Protein AF-A0A4W3GZA1-F1 (afdb_monomer_lite)

Organism: Callorhinchus milii (NCBI:txid7868)

InterPro domains:
  IPR027417 P-loop containing nucleoside triphosphate hydrolase [G3DSA:3.40.50.300] (32-96)

Radius of gyration: 28.43 Å; chains: 1; bounding box: 63×30×89 Å

Foldseek 3Di:
DDPPPPPPVVVVVVCCVVVVDDDDDDDDPADPFQDWDWDQDDDDPVRRPPIFTQAGSVRDGDVVSVVVSVVVNVVVVVVVVVVPDDDDPPPPDDDD

pLDDT: mean 75.7, std 13.63, range [40.47, 90.75]

Structure (mmCIF, N/CA/C/O backbone):
data_AF-A0A4W3GZA1-F1
#
_entry.id   AF-A0A4W3GZA1-F1
#
loop_
_atom_site.group_PDB
_atom_site.id
_atom_site.type_symbol
_atom_site.label_atom_id
_atom_site.label_alt_id
_atom_site.label_comp_id
_atom_site.label_asym_id
_atom_site.label_entity_id
_atom_site.label_seq_id
_atom_site.pdbx_PDB_ins_code
_atom_site.Cartn_x
_atom_site.Cartn_y
_atom_site.Cartn_z
_atom_site.occupancy
_atom_site.B_iso_or_equiv
_atom_site.auth_seq_id
_atom_site.auth_comp_id
_atom_site.auth_asym_id
_atom_site.auth_atom_id
_atom_site.pdbx_PDB_model_num
ATOM 1 N N . MET A 1 1 ? -3.679 2.926 25.342 1.00 58.28 1 MET A N 1
ATOM 2 C CA . MET A 1 1 ? -3.886 2.557 23.928 1.00 58.28 1 MET A CA 1
ATOM 3 C C . MET A 1 1 ? -2.541 2.081 23.425 1.00 58.28 1 MET A C 1
ATOM 5 O O . MET A 1 1 ? -1.574 2.789 23.654 1.00 58.28 1 MET A O 1
ATOM 9 N N . THR A 1 2 ? -2.447 0.860 22.909 1.00 67.12 2 THR A N 1
ATOM 10 C CA . THR A 1 2 ? -1.194 0.310 22.369 1.00 67.12 2 THR A CA 1
ATOM 11 C C . THR A 1 2 ? -1.351 0.164 20.864 1.00 67.12 2 THR A C 1
ATOM 13 O O . THR A 1 2 ? -2.422 -0.251 20.415 1.00 67.12 2 THR A O 1
ATOM 16 N N . ASP A 1 3 ? -0.306 0.486 20.110 1.00 61.38 3 ASP A N 1
ATOM 17 C CA . ASP A 1 3 ? -0.269 0.277 18.662 1.00 61.38 3 ASP A CA 1
ATOM 18 C C . ASP A 1 3 ? -0.351 -1.216 18.312 1.00 61.38 3 ASP A C 1
ATOM 20 O O . ASP A 1 3 ? -0.206 -2.073 19.186 1.00 61.38 3 ASP A O 1
ATOM 24 N N . THR A 1 4 ? -0.610 -1.523 17.036 1.00 60.25 4 THR A N 1
ATOM 25 C CA . THR A 1 4 ? -0.940 -2.845 16.463 1.00 60.25 4 THR A CA 1
ATOM 26 C C . THR A 1 4 ? 0.185 -3.897 16.538 1.00 60.25 4 THR A C 1
ATOM 28 O O . THR A 1 4 ? 0.369 -4.695 15.625 1.00 60.25 4 THR A O 1
ATOM 31 N N . HIS A 1 5 ? 0.940 -3.953 17.627 1.00 60.75 5 HIS A N 1
ATOM 32 C CA . HIS A 1 5 ? 1.607 -5.170 18.059 1.00 60.75 5 HIS A CA 1
ATOM 33 C C . HIS A 1 5 ? 0.572 -5.971 18.834 1.00 60.75 5 HIS A C 1
ATOM 35 O O . HIS A 1 5 ? 0.070 -5.488 19.846 1.00 60.75 5 HIS A O 1
ATOM 41 N N . SER A 1 6 ? 0.198 -7.145 18.313 1.00 61.81 6 SER A N 1
ATOM 42 C CA . SER A 1 6 ? -0.844 -8.012 18.874 1.00 61.81 6 SER A CA 1
ATOM 43 C C . SER A 1 6 ? -0.802 -7.976 20.399 1.00 61.81 6 SER A C 1
ATOM 45 O O . SER A 1 6 ? 0.150 -8.488 20.989 1.00 61.81 6 SER A O 1
ATOM 47 N N . LEU A 1 7 ? -1.782 -7.327 21.036 1.00 64.06 7 LEU A N 1
ATOM 48 C CA . LEU A 1 7 ? -1.837 -7.287 22.490 1.00 64.06 7 LEU A CA 1
ATOM 49 C C . LEU A 1 7 ? -1.920 -8.737 22.964 1.00 64.06 7 LEU A C 1
ATOM 51 O O . LEU A 1 7 ? -2.926 -9.402 22.697 1.00 64.06 7 LEU A O 1
ATOM 55 N N . PRO A 1 8 ? -0.879 -9.266 23.626 1.00 71.75 8 PRO A N 1
ATOM 56 C CA . PRO A 1 8 ? -0.890 -10.662 23.996 1.00 71.75 8 PRO A CA 1
ATOM 57 C C . PRO A 1 8 ? -1.976 -10.838 25.055 1.00 71.75 8 PRO A C 1
ATOM 59 O O . PRO A 1 8 ? -1.996 -10.119 26.057 1.00 71.75 8 PRO A O 1
ATOM 62 N N . LEU A 1 9 ? -2.877 -11.806 24.862 1.00 73.00 9 LEU A N 1
ATOM 63 C CA . LEU A 1 9 ? -3.941 -12.136 25.826 1.00 73.00 9 LEU A CA 1
ATOM 64 C C . LEU A 1 9 ? -3.383 -12.311 27.254 1.00 73.00 9 LEU A C 1
ATOM 66 O O . LEU A 1 9 ? -4.040 -11.946 28.231 1.00 73.00 9 LEU A O 1
ATOM 70 N N . SER A 1 10 ? -2.127 -12.757 27.357 1.00 75.25 10 SER A N 1
ATOM 71 C CA . SER A 1 10 ? -1.313 -12.817 28.578 1.00 75.25 10 SER A CA 1
ATOM 72 C C . SER A 1 10 ? -1.266 -11.504 29.380 1.00 75.25 10 SER A C 1
ATOM 74 O O . SER A 1 10 ? -1.454 -11.513 30.602 1.00 75.25 10 SER A O 1
ATOM 76 N N . LEU A 1 11 ? -1.087 -10.356 28.716 1.00 79.94 11 LEU A N 1
ATOM 77 C CA . LEU A 1 11 ? -1.015 -9.053 29.384 1.00 79.94 11 LEU A CA 1
ATOM 78 C C . LEU A 1 11 ? -2.365 -8.690 30.012 1.00 79.94 11 LEU A C 1
ATOM 80 O O . LEU A 1 11 ? -2.429 -8.258 31.163 1.00 79.94 11 LEU A O 1
ATOM 84 N N . SER A 1 12 ? -3.460 -8.935 29.289 1.00 76.56 12 SER A N 1
ATOM 85 C CA . SER A 1 12 ? -4.811 -8.677 29.797 1.00 76.56 12 SER A CA 1
ATOM 86 C C . SER A 1 12 ? -5.171 -9.563 30.991 1.00 76.56 12 SER A C 1
ATOM 88 O O . SER A 1 12 ? -5.766 -9.085 31.959 1.00 76.56 12 SER A O 1
ATOM 90 N N . LEU A 1 13 ? -4.753 -10.833 30.966 1.00 83.06 13 LEU A N 1
ATOM 91 C CA . LEU A 1 13 ? -4.978 -11.781 32.051 1.00 83.06 13 LEU A CA 1
ATOM 92 C C . LEU A 1 13 ? -4.221 -11.356 33.314 1.00 83.06 13 LEU A C 1
ATOM 94 O O . LEU A 1 13 ? -4.778 -11.398 34.412 1.00 83.06 13 LEU A O 1
ATOM 98 N N . SER A 1 14 ? -2.986 -10.887 33.150 1.00 82.06 14 SER A N 1
ATOM 99 C CA . SER A 1 14 ? -2.159 -10.380 34.248 1.00 82.06 14 SER A CA 1
ATOM 100 C C . SER A 1 14 ? -2.768 -9.125 34.880 1.00 82.06 14 SER A C 1
ATOM 102 O O . SER A 1 14 ? -2.949 -9.063 36.097 1.00 82.06 14 SER A O 1
ATOM 104 N N . LEU A 1 15 ? -3.203 -8.162 34.061 1.00 84.88 15 LEU A N 1
ATOM 105 C CA . LEU A 1 15 ? -3.876 -6.949 34.539 1.00 84.88 15 LEU A CA 1
ATOM 106 C C . LEU A 1 15 ? -5.214 -7.254 35.227 1.00 84.88 15 LEU A C 1
ATOM 108 O O . LEU A 1 15 ? -5.544 -6.641 36.245 1.00 84.88 15 LEU A O 1
ATOM 112 N N . ARG A 1 16 ? -5.974 -8.229 34.715 1.00 84.56 16 ARG A N 1
ATOM 113 C CA . ARG A 1 16 ? -7.243 -8.666 35.310 1.00 84.56 16 ARG A CA 1
ATOM 114 C C . ARG A 1 16 ? -7.035 -9.293 36.689 1.00 84.56 16 ARG A C 1
ATOM 116 O O . ARG A 1 16 ? -7.809 -8.998 37.598 1.00 84.56 16 ARG A O 1
ATOM 123 N N . ARG A 1 17 ? -5.999 -10.123 36.855 1.00 83.75 17 ARG A N 1
ATOM 124 C CA . ARG A 1 17 ? -5.650 -10.764 38.136 1.00 83.75 17 ARG A CA 1
ATOM 125 C C . ARG A 1 17 ? -5.283 -9.739 39.209 1.00 83.75 17 ARG A C 1
ATOM 127 O O . ARG A 1 17 ? -5.796 -9.832 40.318 1.00 83.75 17 ARG A O 1
ATOM 134 N N . ILE A 1 18 ? -4.467 -8.742 38.862 1.00 89.44 18 ILE A N 1
ATOM 135 C CA . ILE A 1 18 ? -4.023 -7.699 39.802 1.00 89.44 18 ILE A CA 1
ATOM 136 C C . ILE A 1 18 ? -5.179 -6.764 40.172 1.00 89.44 18 ILE A C 1
ATOM 138 O O . ILE A 1 18 ? -5.376 -6.436 41.337 1.00 89.44 18 ILE A O 1
ATOM 142 N N . LYS A 1 19 ? -5.967 -6.331 39.182 1.00 83.38 19 LYS A N 1
ATOM 143 C CA . LYS A 1 19 ? -6.930 -5.237 39.366 1.00 83.38 19 LYS A CA 1
ATOM 144 C C . LYS A 1 19 ? -8.339 -5.702 39.749 1.00 83.38 19 LYS A C 1
ATOM 146 O O . LYS A 1 19 ? -9.171 -4.851 40.044 1.00 83.38 19 LYS A O 1
ATOM 151 N N . ARG A 1 20 ? -8.621 -7.018 39.708 1.00 84.12 20 ARG A N 1
ATOM 152 C CA . ARG A 1 20 ? -9.925 -7.669 39.993 1.00 84.12 20 ARG A CA 1
ATOM 153 C C . ARG A 1 20 ? -11.140 -6.997 39.328 1.00 84.12 20 ARG A C 1
ATOM 155 O O . ARG A 1 20 ? -12.264 -7.101 39.808 1.00 84.12 20 ARG A O 1
ATOM 162 N N . LYS A 1 21 ? -10.931 -6.321 38.197 1.00 85.50 21 LYS A N 1
ATOM 163 C CA . LYS A 1 21 ? -11.973 -5.655 37.403 1.00 85.50 21 LYS A CA 1
ATOM 164 C C . LYS A 1 21 ? -12.191 -6.411 36.096 1.00 85.50 21 LYS A C 1
ATOM 166 O O . LYS A 1 21 ? -11.270 -7.044 35.580 1.00 85.50 21 LYS A O 1
ATOM 171 N N . LYS A 1 22 ? -13.411 -6.351 35.556 1.00 82.94 22 LYS A N 1
ATOM 172 C CA . LYS A 1 22 ? -13.705 -6.866 34.211 1.00 82.94 22 LYS A CA 1
ATOM 173 C C . LYS A 1 22 ? -12.964 -5.987 33.197 1.00 82.94 22 LYS A C 1
ATOM 175 O O . LYS A 1 22 ? -13.209 -4.786 33.141 1.00 82.94 22 LYS A O 1
ATOM 180 N N . ILE A 1 23 ? -12.028 -6.579 32.459 1.00 82.81 23 ILE A N 1
ATOM 181 C CA . ILE A 1 23 ? -11.251 -5.921 31.403 1.00 82.81 23 ILE A CA 1
ATOM 182 C C . ILE A 1 23 ? -11.615 -6.614 30.097 1.00 82.81 23 ILE A C 1
ATOM 184 O O . ILE A 1 23 ? -11.492 -7.835 30.001 1.00 82.81 23 ILE A O 1
ATOM 188 N N . TYR A 1 24 ? -12.060 -5.834 29.118 1.00 82.69 24 TYR A N 1
ATOM 189 C CA . TYR A 1 24 ? -12.341 -6.313 27.771 1.0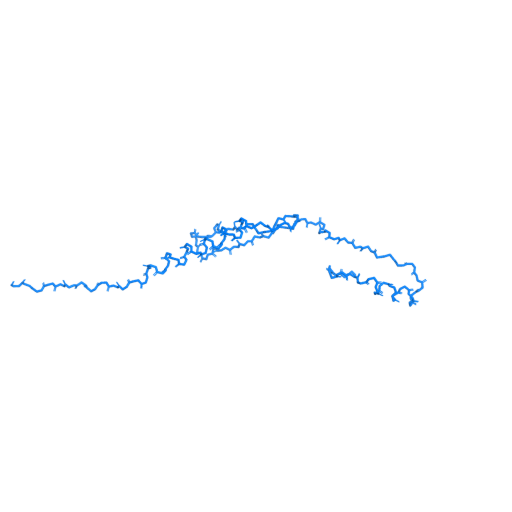0 82.69 24 TYR A CA 1
ATOM 190 C C . TYR A 1 24 ? -11.181 -5.919 26.864 1.00 82.69 24 TYR A C 1
ATOM 192 O O . TYR A 1 24 ? -10.755 -4.765 26.860 1.00 82.69 24 TYR A O 1
ATOM 200 N N . VAL A 1 25 ? -10.660 -6.890 26.120 1.00 81.88 25 VAL A N 1
ATOM 201 C CA . VAL A 1 25 ? -9.663 -6.649 25.077 1.00 81.88 25 VAL A CA 1
ATOM 202 C C . VAL A 1 25 ? -10.408 -6.601 23.757 1.00 81.88 25 VAL A C 1
ATOM 204 O O . VAL A 1 25 ? -11.061 -7.572 23.386 1.00 81.88 25 VAL A O 1
ATOM 207 N N . ILE A 1 26 ? -10.319 -5.466 23.072 1.00 81.31 26 ILE A N 1
ATOM 208 C CA . ILE A 1 26 ? -10.888 -5.276 21.742 1.00 81.31 26 ILE A CA 1
ATOM 209 C C . ILE A 1 26 ? -9.713 -5.050 20.800 1.00 81.31 26 ILE A C 1
ATOM 211 O O . ILE A 1 26 ? -8.929 -4.123 20.997 1.00 81.31 26 ILE A O 1
ATOM 215 N N . SER A 1 27 ? -9.577 -5.919 19.804 1.00 76.44 27 SER A N 1
ATOM 216 C CA . SER A 1 27 ? -8.540 -5.836 18.780 1.00 76.44 27 SER A CA 1
ATOM 217 C C . SER A 1 27 ? -9.186 -5.729 17.408 1.00 76.44 27 SER A C 1
ATOM 219 O O . SER A 1 27 ? -10.028 -6.557 17.059 1.00 76.44 27 SER A O 1
ATOM 221 N N . THR A 1 28 ? -8.767 -4.752 16.611 1.00 79.75 28 THR A N 1
ATOM 222 C CA . THR A 1 28 ? -9.156 -4.638 15.205 1.00 79.75 28 THR A CA 1
ATOM 223 C C . THR A 1 28 ? -7.961 -4.993 14.324 1.00 79.75 28 THR A C 1
ATOM 225 O O . THR A 1 28 ? -6.883 -4.423 14.454 1.00 79.75 28 THR A O 1
ATOM 228 N N . MET A 1 29 ? -8.145 -5.969 13.431 1.00 77.50 29 MET A N 1
ATOM 229 C CA . MET A 1 29 ? -7.089 -6.404 12.501 1.00 77.50 29 MET A CA 1
ATOM 230 C C . MET A 1 29 ? -6.936 -5.459 11.306 1.00 77.50 29 MET A C 1
ATOM 232 O O . MET A 1 29 ? -5.863 -5.360 10.719 1.00 77.50 29 MET A O 1
ATOM 236 N N . LYS A 1 30 ? -8.019 -4.772 10.930 1.00 79.06 30 LYS A N 1
ATOM 237 C CA . LYS A 1 30 ? -8.053 -3.852 9.791 1.00 79.06 30 LYS A CA 1
ATOM 238 C C . LYS A 1 30 ? -7.909 -2.409 10.263 1.00 79.06 30 LYS A C 1
ATOM 240 O O . LYS A 1 30 ? -8.439 -2.034 11.311 1.00 79.06 30 LYS A O 1
ATOM 245 N N . ARG A 1 31 ? -7.203 -1.603 9.467 1.00 79.69 31 ARG A N 1
ATOM 246 C CA . ARG A 1 31 ? -7.047 -0.164 9.704 1.00 79.69 31 ARG A CA 1
ATOM 247 C C . ARG A 1 31 ? -8.401 0.540 9.507 1.00 79.69 31 ARG A C 1
ATOM 249 O O . ARG A 1 31 ? -9.074 0.236 8.526 1.00 79.69 31 ARG A O 1
ATOM 256 N N . PRO A 1 32 ? -8.796 1.479 10.389 1.00 81.62 32 PRO A N 1
ATOM 257 C CA . PRO A 1 32 ? -10.041 2.240 10.231 1.0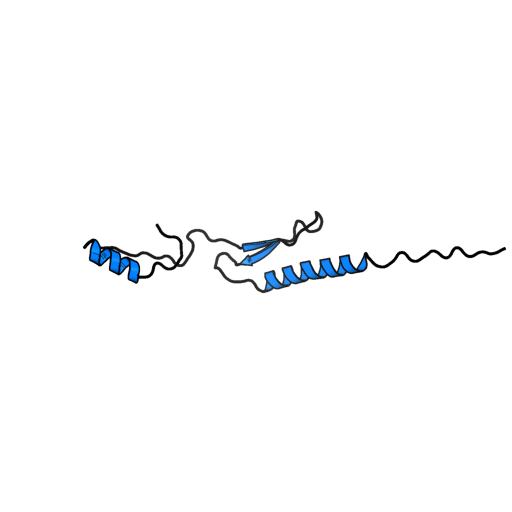0 81.62 32 PRO A CA 1
ATOM 258 C C . PRO A 1 32 ? -10.084 3.093 8.958 1.00 81.62 32 PRO A C 1
ATOM 260 O O . PRO A 1 32 ? -11.155 3.325 8.411 1.00 81.62 32 PRO A O 1
ATOM 263 N N . VAL A 1 33 ? -8.917 3.542 8.490 1.00 83.12 33 VAL A N 1
ATOM 264 C CA . VAL A 1 33 ? -8.759 4.267 7.227 1.00 83.12 33 VAL A CA 1
ATOM 265 C C . VAL A 1 33 ? -7.938 3.390 6.277 1.00 83.12 33 VAL A C 1
ATOM 267 O O . VAL A 1 33 ? -6.833 2.984 6.662 1.00 83.12 33 VAL A O 1
ATOM 270 N N . PRO A 1 34 ? -8.449 3.066 5.073 1.00 84.56 34 PRO A N 1
ATOM 271 C CA . PRO A 1 34 ? -7.693 2.306 4.087 1.00 84.56 34 PRO A CA 1
ATOM 272 C C . PRO A 1 34 ? -6.504 3.125 3.569 1.00 84.56 34 PRO A C 1
ATOM 274 O O . PRO A 1 34 ? -6.647 4.310 3.280 1.00 84.56 34 PRO A O 1
ATOM 277 N N . LEU A 1 35 ? -5.327 2.501 3.477 1.00 86.69 35 LEU A N 1
ATOM 278 C CA . LEU A 1 35 ? -4.089 3.154 3.040 1.00 86.69 35 LEU A CA 1
ATOM 279 C C . LEU A 1 35 ? -3.469 2.386 1.876 1.00 86.69 35 LEU A C 1
ATOM 281 O O . LEU A 1 35 ? -3.354 1.164 1.932 1.00 86.69 35 LEU A O 1
ATOM 285 N N . GLU A 1 36 ? -3.007 3.125 0.873 1.00 89.38 36 GLU A N 1
ATOM 286 C CA . GLU A 1 36 ? -2.320 2.602 -0.306 1.00 89.38 36 GLU A CA 1
ATOM 287 C C . GLU A 1 36 ? -0.827 2.944 -0.260 1.00 89.38 36 GLU A C 1
ATOM 289 O O . GLU A 1 36 ? -0.444 4.036 0.164 1.00 89.38 36 GLU A O 1
ATOM 294 N N . HIS A 1 37 ? 0.030 2.027 -0.716 1.00 90.12 37 HIS A N 1
ATOM 295 C CA . HIS A 1 37 ? 1.480 2.240 -0.748 1.00 90.12 37 HIS A CA 1
ATOM 296 C C . HIS A 1 37 ? 1.970 2.382 -2.184 1.00 90.12 37 HIS A C 1
ATOM 298 O O . HIS A 1 37 ? 1.814 1.466 -2.991 1.00 90.12 37 HIS A O 1
ATOM 304 N N . HIS A 1 38 ? 2.626 3.503 -2.473 1.00 88.75 38 HIS A N 1
ATOM 305 C CA . HIS A 1 38 ? 3.197 3.806 -3.780 1.00 88.75 38 HIS A CA 1
ATOM 306 C C . HIS A 1 38 ? 4.728 3.816 -3.718 1.00 88.75 38 HIS A C 1
ATOM 308 O O . HIS A 1 38 ? 5.321 4.346 -2.779 1.00 88.75 38 HIS A O 1
ATOM 314 N N . LEU A 1 39 ? 5.371 3.259 -4.741 1.00 89.38 39 LEU A N 1
ATOM 315 C CA . LEU A 1 39 ? 6.807 3.324 -4.962 1.00 89.38 39 LEU A CA 1
ATOM 316 C C . LEU A 1 39 ? 7.117 4.400 -5.995 1.00 89.38 39 LEU A C 1
ATOM 318 O O . LEU A 1 39 ? 6.717 4.301 -7.155 1.00 89.38 39 LEU A O 1
ATOM 322 N N . TYR A 1 40 ? 7.861 5.412 -5.569 1.00 88.50 40 TYR A N 1
ATOM 323 C CA . TYR A 1 40 ? 8.375 6.450 -6.448 1.00 88.50 40 TYR A CA 1
ATOM 324 C C . TYR A 1 40 ? 9.756 6.058 -6.985 1.00 88.50 40 TYR A C 1
ATOM 326 O O . TYR A 1 40 ? 10.655 5.733 -6.210 1.00 88.50 40 TYR A O 1
ATOM 334 N N . THR A 1 41 ? 9.941 6.100 -8.305 1.00 84.44 41 THR A N 1
ATOM 335 C CA . THR A 1 41 ? 11.232 5.788 -8.956 1.00 84.44 41 THR A CA 1
ATOM 336 C C . THR A 1 41 ? 11.831 6.975 -9.714 1.00 84.44 41 THR A C 1
ATOM 338 O O . THR A 1 41 ? 12.872 6.839 -10.367 1.00 84.44 41 THR A O 1
ATOM 341 N N . GLY A 1 42 ? 11.189 8.143 -9.654 1.00 82.44 42 GLY A N 1
ATOM 342 C CA . GLY A 1 42 ? 11.659 9.340 -10.337 1.00 82.44 42 GLY A CA 1
ATOM 343 C C . GLY A 1 42 ? 12.914 9.932 -9.696 1.00 82.44 42 GLY A C 1
ATOM 344 O O . GLY A 1 42 ? 13.059 9.964 -8.480 1.00 82.44 42 GLY A O 1
ATOM 345 N N . ASN A 1 43 ? 13.843 10.434 -10.512 1.00 77.25 43 ASN A N 1
ATOM 346 C CA . ASN A 1 43 ? 15.018 11.177 -10.016 1.00 77.25 43 ASN A CA 1
ATOM 347 C C . ASN A 1 43 ? 1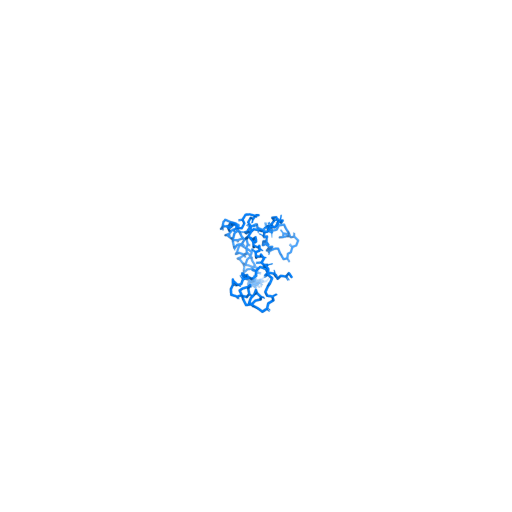5.311 12.476 -10.802 1.00 77.25 43 ASN A C 1
ATOM 349 O O . ASN A 1 43 ? 16.329 13.130 -10.601 1.00 77.25 43 ASN A O 1
ATOM 353 N N . SER A 1 44 ? 14.476 12.783 -11.790 1.00 75.19 44 SER A N 1
ATOM 354 C CA . SER A 1 44 ? 14.627 13.880 -12.751 1.00 75.19 44 SER A CA 1
ATOM 355 C C . SER A 1 44 ? 13.246 14.276 -13.252 1.00 75.19 44 SER A C 1
ATOM 357 O O . SER A 1 44 ? 12.345 13.434 -13.234 1.00 75.19 44 SER A O 1
ATOM 359 N N . GLN A 1 45 ? 13.099 15.496 -13.783 1.00 76.06 45 GLN A N 1
ATOM 360 C CA . GLN A 1 45 ? 11.816 16.011 -14.290 1.00 76.06 45 GLN A CA 1
ATOM 361 C C . GLN A 1 45 ? 11.138 15.064 -15.297 1.00 76.06 45 GLN A C 1
ATOM 363 O O . GLN A 1 45 ? 9.933 14.855 -15.233 1.00 76.06 45 GLN A O 1
ATOM 368 N N . LYS A 1 46 ? 11.907 14.381 -16.158 1.00 74.19 46 LYS A N 1
ATOM 369 C CA . LYS A 1 46 ? 11.370 13.394 -17.122 1.00 74.19 46 LYS A CA 1
ATOM 370 C C . LYS A 1 46 ? 10.762 12.141 -16.475 1.00 74.19 46 LYS A C 1
ATOM 372 O O . LYS A 1 46 ? 9.981 11.440 -17.101 1.00 74.19 46 LYS A O 1
ATOM 377 N N . THR A 1 47 ? 11.147 11.838 -15.239 1.00 75.31 47 THR A N 1
ATOM 378 C CA . THR A 1 47 ? 10.732 10.637 -14.491 1.00 75.31 47 THR A CA 1
ATOM 379 C C . THR A 1 47 ? 9.875 10.975 -13.269 1.00 75.31 47 THR A C 1
ATOM 381 O O . THR A 1 47 ? 9.563 10.086 -12.489 1.00 75.31 47 THR A O 1
ATOM 384 N N . GLN A 1 48 ? 9.485 12.243 -13.096 1.00 77.12 48 GLN A N 1
ATOM 385 C CA . GLN A 1 48 ? 8.754 12.728 -11.917 1.00 77.12 48 GLN A CA 1
ATOM 386 C C . GLN A 1 48 ? 7.356 12.104 -11.765 1.00 77.12 48 GLN A C 1
ATOM 388 O O . GLN A 1 48 ? 6.812 12.059 -10.670 1.00 77.12 48 GLN A O 1
ATOM 393 N N . ASN A 1 49 ? 6.802 11.565 -12.854 1.00 80.81 49 ASN A N 1
ATOM 394 C CA . ASN A 1 49 ? 5.492 10.913 -12.860 1.00 80.81 49 ASN A CA 1
ATOM 395 C C . ASN A 1 49 ? 5.581 9.391 -12.633 1.00 80.81 49 ASN A C 1
ATOM 397 O O . ASN A 1 49 ? 4.577 8.697 -12.758 1.00 80.81 49 ASN A O 1
ATOM 401 N N . GLN A 1 50 ? 6.767 8.842 -12.341 1.00 83.88 50 GLN A N 1
ATOM 402 C CA . GLN A 1 50 ? 6.932 7.406 -12.109 1.00 83.88 50 GLN A CA 1
ATOM 403 C C . GLN A 1 50 ? 6.563 7.038 -10.665 1.00 83.88 50 GLN A C 1
ATOM 405 O O . GLN A 1 50 ? 7.416 6.997 -9.774 1.00 83.88 50 GLN A O 1
ATOM 410 N N . LEU A 1 51 ? 5.271 6.783 -10.460 1.00 88.38 51 LEU A N 1
ATOM 411 C CA . LEU A 1 51 ? 4.666 6.292 -9.225 1.00 88.38 51 LEU A CA 1
ATOM 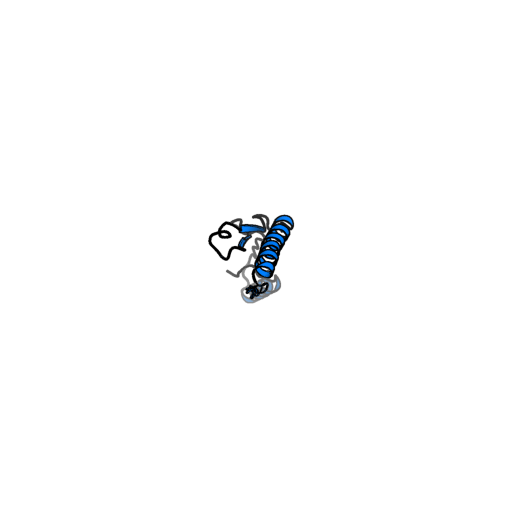412 C C . LEU A 1 51 ? 3.984 4.951 -9.503 1.00 88.38 51 LEU A C 1
ATOM 414 O O . LEU A 1 51 ? 3.130 4.856 -10.381 1.00 88.38 51 LEU A O 1
ATOM 418 N N . PHE A 1 52 ? 4.346 3.920 -8.745 1.00 88.00 52 PHE A N 1
ATOM 419 C CA . PHE A 1 52 ? 3.817 2.567 -8.913 1.00 88.00 52 PHE A CA 1
ATOM 420 C C . PHE A 1 52 ? 3.105 2.109 -7.644 1.00 88.00 52 PHE A C 1
ATOM 422 O O . PHE A 1 52 ? 3.712 2.069 -6.579 1.00 88.00 52 PHE A O 1
ATOM 429 N N . LEU A 1 53 ? 1.830 1.738 -7.741 1.00 89.94 53 LEU A N 1
ATOM 430 C CA . LEU A 1 53 ? 1.077 1.183 -6.615 1.00 89.94 53 LEU A CA 1
ATOM 431 C C . LEU A 1 53 ? 1.589 -0.232 -6.284 1.00 89.94 53 LEU A C 1
ATOM 433 O O . LEU A 1 53 ? 1.560 -1.121 -7.136 1.00 89.94 53 LEU A O 1
ATOM 437 N N . LEU A 1 54 ? 2.060 -0.433 -5.052 1.00 90.06 54 LEU A N 1
ATOM 438 C CA . LEU A 1 54 ? 2.562 -1.716 -4.544 1.00 90.06 54 LEU A CA 1
ATOM 439 C C . LEU A 1 54 ? 1.556 -2.428 -3.647 1.00 90.06 54 LEU A C 1
ATOM 441 O O . LEU A 1 54 ? 1.449 -3.650 -3.705 1.00 90.06 54 LEU A O 1
ATOM 445 N N . LEU A 1 55 ? 0.864 -1.678 -2.792 1.00 88.94 55 LEU A N 1
ATOM 446 C CA . LEU A 1 55 ? -0.079 -2.234 -1.830 1.00 88.94 55 LEU A CA 1
ATOM 447 C C . LEU A 1 55 ? -1.404 -1.494 -1.950 1.00 88.94 55 LEU A C 1
ATOM 449 O O . LEU A 1 55 ? -1.428 -0.270 -1.808 1.00 88.94 55 LEU A O 1
ATOM 453 N N . ASP A 1 56 ? -2.478 -2.234 -2.202 1.00 86.69 56 ASP A N 1
ATOM 454 C CA . ASP A 1 56 ? -3.820 -1.664 -2.246 1.00 86.69 56 ASP A CA 1
ATOM 455 C C . ASP A 1 56 ? -4.365 -1.377 -0.832 1.00 86.69 56 ASP A C 1
ATOM 457 O O . ASP A 1 56 ? -3.818 -1.804 0.192 1.00 86.69 56 ASP A O 1
ATOM 461 N N . ALA A 1 57 ? -5.496 -0.678 -0.786 1.00 86.00 57 ALA A N 1
ATOM 462 C CA . ALA A 1 57 ? -6.253 -0.380 0.427 1.00 86.00 57 ALA A CA 1
ATOM 463 C C . ALA A 1 57 ? -6.648 -1.628 1.251 1.00 86.00 57 ALA A C 1
ATOM 465 O O . ALA A 1 57 ? -6.882 -1.534 2.459 1.00 86.00 57 ALA A O 1
ATOM 466 N N . ASN A 1 58 ? -6.704 -2.800 0.614 1.00 84.31 58 ASN A N 1
ATOM 467 C CA . ASN A 1 58 ? -7.042 -4.088 1.215 1.00 84.31 58 ASN A CA 1
ATOM 468 C C . ASN A 1 58 ? -5.803 -4.878 1.674 1.00 84.31 58 ASN A C 1
ATOM 470 O O . ASN A 1 58 ? -5.941 -6.018 2.115 1.00 84.31 58 ASN A O 1
ATOM 474 N N . SER A 1 59 ? -4.610 -4.270 1.639 1.00 82.94 59 SER A N 1
ATOM 475 C CA . SER A 1 59 ? -3.323 -4.907 1.947 1.00 82.94 59 SER A CA 1
ATOM 476 C C . SER A 1 59 ? -2.927 -6.043 0.993 1.00 82.94 59 SER A C 1
ATOM 478 O O . SER A 1 59 ? -2.101 -6.883 1.349 1.00 82.94 59 SER A O 1
ATOM 480 N N . ASN A 1 60 ? -3.469 -6.066 -0.226 1.00 87.94 60 ASN A N 1
ATOM 481 C CA . ASN A 1 60 ? -3.018 -6.965 -1.282 1.00 87.94 60 ASN A CA 1
ATOM 482 C C . ASN A 1 60 ? -1.768 -6.398 -1.951 1.00 87.94 60 ASN A C 1
ATOM 484 O O . ASN A 1 60 ? -1.716 -5.228 -2.341 1.00 87.94 60 ASN A O 1
ATOM 488 N N . PHE A 1 61 ? -0.767 -7.256 -2.128 1.00 89.25 61 PHE A N 1
ATOM 489 C CA . PHE A 1 61 ? 0.463 -6.897 -2.816 1.00 89.25 61 PHE A CA 1
ATOM 490 C C . PHE A 1 61 ? 0.307 -7.039 -4.335 1.00 89.25 61 PHE A C 1
ATOM 492 O O . PHE A 1 61 ? 0.087 -8.135 -4.856 1.00 89.25 61 PHE A O 1
ATOM 499 N N . LEU A 1 62 ? 0.454 -5.929 -5.057 1.00 89.44 62 LEU A N 1
ATOM 500 C CA . LEU A 1 62 ? 0.370 -5.876 -6.513 1.00 89.44 62 LEU A CA 1
ATOM 501 C C . LEU A 1 62 ? 1.738 -6.175 -7.133 1.00 89.44 62 LEU A C 1
ATOM 503 O O . LEU A 1 62 ? 2.539 -5.280 -7.412 1.00 89.44 62 LEU A O 1
ATOM 507 N N . THR A 1 63 ? 1.985 -7.451 -7.427 1.00 89.12 63 THR A N 1
ATOM 508 C CA . THR A 1 63 ? 3.212 -7.913 -8.103 1.00 89.12 63 THR A CA 1
ATOM 509 C C . THR A 1 63 ? 3.447 -7.206 -9.438 1.00 89.12 63 THR A C 1
ATOM 511 O O . THR A 1 63 ? 4.579 -6.858 -9.764 1.00 89.12 63 THR A O 1
ATOM 514 N N . LYS A 1 64 ? 2.379 -6.903 -10.186 1.00 88.62 64 LYS A N 1
ATOM 515 C CA . LYS A 1 64 ? 2.447 -6.131 -11.436 1.00 88.62 64 LYS A CA 1
ATOM 516 C C . LYS A 1 64 ? 3.088 -4.750 -11.240 1.00 88.62 64 LYS A C 1
ATOM 518 O O . LYS A 1 64 ? 3.927 -4.356 -12.043 1.00 88.62 64 LYS A O 1
ATOM 523 N N . GLY A 1 65 ? 2.714 -4.032 -10.177 1.00 86.81 65 GLY A N 1
ATOM 524 C CA . GLY A 1 65 ? 3.283 -2.720 -9.856 1.00 86.81 65 GLY A CA 1
ATOM 525 C C . GLY A 1 65 ? 4.758 -2.812 -9.467 1.00 86.81 65 GLY A C 1
ATOM 526 O O . GLY A 1 65 ? 5.562 -1.977 -9.876 1.00 86.81 65 GLY A O 1
ATOM 527 N N . TYR A 1 66 ? 5.133 -3.880 -8.759 1.00 89.38 66 TYR A N 1
ATOM 528 C CA . TYR A 1 66 ? 6.526 -4.170 -8.429 1.00 89.38 66 TYR A CA 1
ATOM 529 C C . TYR A 1 66 ? 7.385 -4.404 -9.679 1.00 89.38 66 TYR A C 1
ATOM 531 O O . TYR A 1 66 ? 8.416 -3.751 -9.839 1.00 89.38 66 TYR A O 1
ATOM 539 N N . TYR A 1 67 ? 6.957 -5.287 -10.587 1.00 90.75 67 TYR A N 1
ATOM 540 C CA . TYR A 1 67 ? 7.713 -5.563 -11.811 1.00 90.75 67 TYR A CA 1
ATOM 541 C C . TYR A 1 67 ? 7.841 -4.319 -12.694 1.00 90.75 67 TYR A C 1
ATOM 543 O O . TYR A 1 67 ? 8.948 -4.011 -13.126 1.00 90.75 67 TYR A O 1
ATOM 551 N N . ALA A 1 68 ? 6.764 -3.544 -12.858 1.00 87.75 68 ALA A N 1
ATOM 552 C CA . ALA A 1 68 ? 6.800 -2.292 -13.613 1.00 87.75 68 ALA A CA 1
ATOM 553 C C . ALA A 1 68 ? 7.805 -1.281 -13.028 1.00 87.75 68 ALA A C 1
ATOM 555 O O . ALA A 1 68 ? 8.547 -0.635 -13.769 1.00 87.75 68 ALA A O 1
ATOM 556 N N . ALA A 1 69 ? 7.894 -1.179 -11.698 1.00 87.12 69 ALA A N 1
ATOM 557 C CA . ALA A 1 69 ? 8.871 -0.315 -11.041 1.00 87.12 69 ALA A CA 1
ATOM 558 C C . ALA A 1 69 ? 10.319 -0.794 -11.248 1.00 87.12 69 ALA A C 1
ATOM 560 O O . ALA A 1 69 ? 11.229 0.014 -11.462 1.00 87.12 69 ALA A O 1
ATOM 561 N N . VAL A 1 70 ? 10.548 -2.110 -11.202 1.00 87.44 70 VAL A N 1
ATOM 562 C CA . VAL A 1 70 ? 11.864 -2.715 -11.456 1.00 87.44 70 VAL A CA 1
ATOM 563 C C . VAL A 1 70 ? 12.286 -2.510 -12.912 1.00 87.44 70 VAL A C 1
ATOM 565 O O . VAL A 1 70 ? 13.436 -2.147 -13.165 1.00 87.44 70 VAL A O 1
ATOM 568 N N . GLU A 1 71 ? 11.371 -2.686 -13.863 1.00 86.69 71 GLU A N 1
ATOM 569 C CA . GLU A 1 71 ? 11.616 -2.439 -15.284 1.00 86.69 71 GLU A CA 1
ATOM 570 C C . GLU A 1 71 ? 11.921 -0.968 -15.558 1.00 86.69 71 GLU A C 1
ATOM 572 O O . GLU A 1 71 ? 12.942 -0.678 -16.176 1.00 86.69 71 GLU A O 1
ATOM 577 N N . ALA A 1 72 ? 11.131 -0.036 -15.017 1.00 84.06 72 ALA A N 1
ATOM 578 C CA . ALA A 1 72 ? 11.383 1.399 -15.156 1.00 84.06 72 ALA A CA 1
ATOM 579 C C . ALA A 1 72 ? 12.764 1.797 -14.607 1.00 84.06 72 ALA A C 1
ATOM 581 O O . ALA A 1 72 ? 13.490 2.596 -15.208 1.00 84.06 72 ALA A O 1
ATOM 582 N N . LYS A 1 73 ? 13.180 1.189 -13.488 1.00 84.00 73 LYS A N 1
ATOM 583 C CA . LYS A 1 73 ? 14.526 1.362 -12.930 1.00 84.00 73 LYS A CA 1
ATOM 584 C C . LYS A 1 73 ? 15.612 0.757 -13.831 1.00 84.00 73 LYS A C 1
ATOM 586 O O . LYS A 1 73 ? 16.669 1.367 -13.986 1.00 84.00 73 LYS A O 1
ATOM 591 N N . LYS A 1 74 ? 15.376 -0.416 -14.424 1.00 84.12 74 LYS A N 1
ATOM 592 C CA . LYS A 1 74 ? 16.331 -1.120 -15.298 1.00 84.12 74 LYS A CA 1
ATOM 593 C C . LYS A 1 74 ? 16.501 -0.437 -16.657 1.00 84.12 74 LYS A C 1
ATOM 595 O O . LYS A 1 74 ? 17.622 -0.261 -17.126 1.00 84.12 74 LYS A O 1
ATOM 600 N N . GLU A 1 75 ? 15.408 -0.016 -17.284 1.00 79.62 75 GLU A N 1
ATOM 601 C CA . GLU A 1 75 ? 15.427 0.731 -18.544 1.00 79.62 75 GLU A CA 1
ATOM 602 C C . GLU A 1 75 ? 16.288 1.989 -18.392 1.00 79.62 75 GLU A C 1
ATOM 604 O O . GLU A 1 75 ? 17.154 2.294 -19.214 1.00 79.62 75 GLU A O 1
ATOM 609 N N . ARG A 1 76 ? 16.135 2.667 -17.258 1.00 73.12 76 ARG A N 1
ATOM 610 C CA . ARG A 1 76 ? 16.926 3.835 -16.908 1.00 73.12 76 ARG A CA 1
ATOM 611 C C . ARG A 1 76 ? 18.422 3.540 -16.766 1.00 73.12 76 ARG A C 1
ATOM 613 O O . ARG A 1 76 ? 19.228 4.286 -17.321 1.00 73.12 76 ARG A O 1
ATOM 620 N N . THR A 1 77 ? 18.815 2.501 -16.025 1.00 69.88 77 THR A N 1
ATOM 621 C CA . THR A 1 77 ? 20.242 2.168 -15.858 1.00 69.88 77 THR A CA 1
ATOM 622 C C . THR A 1 77 ? 20.874 1.740 -17.179 1.00 69.88 77 THR A C 1
ATOM 624 O O . THR A 1 77 ? 21.996 2.150 -17.468 1.00 69.88 77 THR A O 1
ATOM 627 N N . SER A 1 78 ? 20.139 1.014 -18.026 1.00 63.59 78 SER A N 1
ATOM 628 C CA . SER A 1 78 ? 20.620 0.606 -19.351 1.00 63.59 78 SER A CA 1
ATOM 629 C C . SER A 1 78 ? 20.862 1.789 -20.301 1.00 63.59 78 SER A C 1
ATOM 631 O O . SER A 1 78 ? 21.883 1.819 -20.983 1.00 63.59 78 SER A O 1
ATOM 633 N N . LYS A 1 79 ? 20.001 2.819 -20.289 1.00 58.38 79 LYS A N 1
ATOM 634 C CA . LYS A 1 79 ? 20.183 4.046 -21.091 1.00 58.38 79 LYS A CA 1
ATOM 635 C C . LYS A 1 79 ? 21.356 4.898 -20.604 1.00 58.38 79 LYS A C 1
ATOM 637 O O . LYS A 1 79 ? 22.072 5.487 -21.410 1.00 58.38 79 LYS A O 1
ATOM 642 N N . HIS A 1 80 ? 21.575 4.957 -19.291 1.00 56.03 80 HIS A N 1
ATOM 643 C CA . HIS A 1 80 ? 22.674 5.735 -18.721 1.00 56.03 80 HIS A CA 1
ATOM 644 C C . HIS A 1 80 ? 24.038 5.053 -18.912 1.00 56.03 80 HIS A C 1
ATOM 646 O O . HIS A 1 80 ? 25.027 5.738 -19.148 1.00 56.03 80 HIS A O 1
ATOM 652 N N . ALA A 1 81 ? 24.089 3.716 -18.907 1.00 56.59 81 ALA A N 1
ATOM 653 C CA . ALA A 1 81 ? 25.306 2.957 -19.201 1.00 56.59 81 ALA A CA 1
ATOM 654 C C . ALA A 1 81 ? 25.823 3.180 -20.638 1.00 56.59 81 ALA A C 1
ATOM 656 O O . ALA A 1 81 ? 27.028 3.178 -20.858 1.00 56.59 81 ALA A O 1
ATOM 657 N N . GLN A 1 82 ? 24.933 3.446 -21.601 1.00 55.16 82 GLN A N 1
ATOM 658 C CA . GLN A 1 82 ? 25.303 3.688 -23.005 1.00 55.16 82 GLN A CA 1
ATOM 659 C C . GLN A 1 82 ? 25.802 5.113 -23.294 1.00 55.16 82 GLN A C 1
ATOM 661 O O . GLN A 1 82 ? 26.280 5.386 -24.390 1.00 55.16 82 GLN A O 1
ATOM 666 N N . THR A 1 83 ? 25.712 6.038 -22.331 1.00 53.53 83 THR A N 1
ATOM 667 C CA . THR A 1 83 ? 26.131 7.441 -22.536 1.00 53.53 83 THR A CA 1
ATOM 668 C C . THR A 1 83 ? 27.585 7.696 -22.099 1.00 53.53 83 THR A C 1
ATOM 670 O O . THR A 1 83 ? 28.136 8.754 -22.382 1.00 53.53 83 THR A O 1
ATOM 673 N N . PHE A 1 84 ? 28.248 6.718 -21.468 1.00 57.94 84 PHE A N 1
ATOM 674 C CA . PHE A 1 84 ? 29.651 6.814 -21.030 1.00 57.94 84 PHE A CA 1
ATOM 675 C C . PHE A 1 84 ? 30.615 5.973 -21.894 1.00 57.94 84 PHE A C 1
ATOM 677 O O . PHE A 1 84 ? 31.621 5.468 -21.401 1.00 57.94 84 PHE A O 1
ATOM 684 N N . GLY A 1 85 ? 30.320 5.818 -23.189 1.00 54.31 85 GLY A N 1
ATOM 685 C CA . GLY A 1 85 ? 31.230 5.227 -24.177 1.00 54.31 85 GLY A CA 1
ATOM 686 C C . GLY A 1 85 ? 32.129 6.290 -24.817 1.00 54.31 85 GLY A C 1
ATOM 687 O O . GLY A 1 85 ? 31.637 7.303 -25.300 1.00 54.31 85 GLY A O 1
ATOM 688 N N . ALA A 1 86 ? 33.442 6.057 -24.774 1.00 55.78 86 ALA A N 1
ATOM 689 C CA . ALA A 1 86 ? 34.547 6.940 -25.152 1.00 55.78 86 ALA A CA 1
ATOM 690 C C . ALA A 1 86 ? 34.312 7.892 -26.346 1.00 55.78 86 ALA A C 1
ATOM 692 O O . ALA A 1 86 ? 33.855 7.486 -27.415 1.00 55.78 86 ALA A O 1
ATOM 693 N N . LYS A 1 87 ? 34.752 9.152 -26.190 1.00 53.94 87 LYS A N 1
ATOM 694 C CA . LYS A 1 87 ? 34.988 10.071 -27.313 1.00 53.94 87 LYS A CA 1
ATOM 695 C C . LYS A 1 87 ? 35.917 9.379 -28.317 1.00 53.94 87 LYS A C 1
ATOM 697 O O . LYS A 1 87 ? 37.075 9.124 -28.003 1.00 53.94 87 LYS A O 1
ATOM 702 N N . GLN A 1 88 ? 35.400 9.072 -29.503 1.00 56.38 88 GLN A N 1
ATOM 703 C CA . GLN A 1 88 ? 36.199 8.617 -30.639 1.00 56.38 88 GLN A CA 1
ATOM 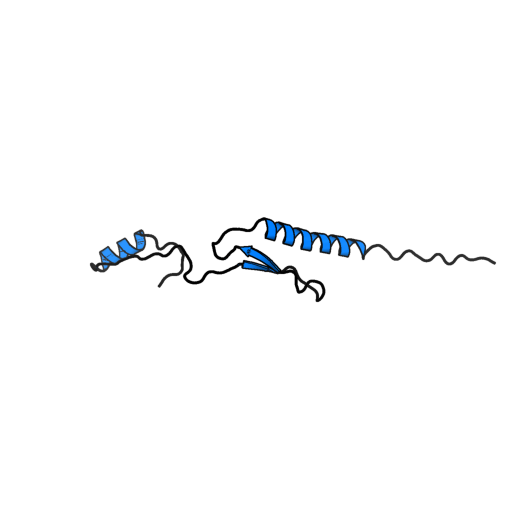704 C C . GLN A 1 88 ? 37.235 9.712 -30.967 1.00 56.38 88 GLN A C 1
ATOM 706 O O . GLN A 1 88 ? 36.833 10.865 -31.155 1.00 56.38 88 GLN A O 1
ATOM 711 N N . PRO A 1 89 ? 38.547 9.419 -31.005 1.00 50.47 89 PRO A N 1
ATOM 712 C CA . PRO A 1 89 ? 39.534 10.402 -31.423 1.00 50.47 89 PRO A CA 1
ATOM 713 C C . PRO A 1 89 ? 39.349 10.687 -32.917 1.00 50.47 89 PRO A C 1
ATOM 715 O O . PRO A 1 89 ? 39.493 9.808 -33.763 1.00 50.47 89 PRO A O 1
ATOM 718 N N . THR A 1 90 ? 39.006 11.930 -33.249 1.00 53.34 90 THR A N 1
ATOM 719 C CA . THR A 1 90 ? 38.949 12.429 -34.626 1.00 53.34 90 THR A CA 1
ATOM 720 C C . THR A 1 90 ? 40.357 12.455 -35.219 1.00 53.34 90 THR A C 1
ATOM 722 O O . THR A 1 90 ? 41.126 13.382 -34.955 1.00 53.34 90 THR A O 1
ATOM 725 N N . HIS A 1 91 ? 40.694 11.441 -36.014 1.00 48.91 91 HIS A N 1
ATOM 726 C CA . HIS A 1 91 ? 41.911 11.391 -36.819 1.00 48.91 91 HIS A CA 1
ATOM 727 C C . HIS A 1 91 ? 41.786 12.421 -37.958 1.00 48.91 91 HIS A C 1
ATOM 729 O O . HIS A 1 91 ? 41.193 12.142 -38.998 1.00 48.91 91 HIS A O 1
ATOM 735 N N . HIS A 1 92 ? 42.290 13.640 -37.748 1.00 47.69 92 HIS A N 1
ATOM 736 C CA . HIS A 1 92 ? 42.458 14.609 -38.832 1.00 47.69 92 HIS A CA 1
ATOM 737 C C . HIS A 1 92 ? 43.685 14.180 -39.633 1.00 47.69 92 HIS A C 1
ATOM 739 O O . HIS A 1 92 ? 44.822 14.336 -39.189 1.00 47.69 92 HIS A O 1
ATOM 745 N N . GLY A 1 93 ? 43.424 13.535 -40.770 1.00 40.47 93 GLY A N 1
ATOM 746 C CA . GLY A 1 93 ? 44.439 13.079 -41.705 1.00 40.47 93 GLY A CA 1
ATOM 747 C C . GLY A 1 93 ? 45.253 14.245 -42.256 1.00 40.47 93 GLY A C 1
ATOM 748 O O . GLY A 1 93 ? 44.703 15.219 -42.763 1.00 40.47 93 GLY A O 1
ATOM 749 N N . ALA A 1 94 ? 46.571 14.103 -42.159 1.00 46.75 94 ALA A N 1
ATOM 750 C CA . ALA A 1 94 ? 47.530 14.854 -42.945 1.00 46.75 94 ALA A CA 1
ATOM 751 C C . ALA A 1 94 ? 47.476 14.392 -44.414 1.00 46.75 94 ALA A C 1
ATOM 753 O O . ALA A 1 94 ? 47.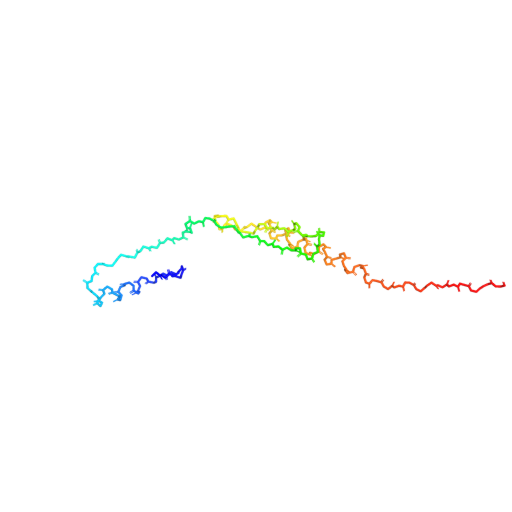576 13.198 -44.697 1.00 46.75 94 ALA A O 1
ATOM 754 N N . SER A 1 95 ? 47.330 15.337 -45.339 1.00 48.81 95 SER A N 1
ATOM 755 C CA . SER A 1 95 ? 47.648 15.218 -46.770 1.00 48.81 95 SER A CA 1
ATOM 756 C C . SER A 1 95 ? 47.693 16.655 -47.294 1.00 48.81 95 SER A C 1
ATOM 758 O O . SER A 1 95 ? 46.685 17.347 -47.185 1.00 48.81 95 SER A O 1
ATOM 760 N N . GLN A 1 96 ? 48.879 17.231 -47.479 1.00 44.69 96 GLN A N 1
ATOM 761 C CA . GLN A 1 96 ? 49.739 17.262 -48.678 1.00 44.69 96 GLN A CA 1
ATOM 762 C C . GLN A 1 96 ? 49.800 18.707 -49.175 1.00 44.69 96 GLN A C 1
ATOM 764 O O . GLN A 1 96 ? 48.735 19.361 -49.191 1.00 44.69 96 GLN A O 1
#

Sequence (96 aa):
MTDTHSLPLSLSLSLRRIKRKKIYVISTMKRPVPLEHHLYTGNSQKTQNQLFLLLDANSNFLTKGYYAAVEAKKERTSKHAQTFGAKQPTHHGASQ

Secondary structure (DSSP, 8-state):
---SS---HHHHHHHHHHH-S-------SS-SS---EEEE---SGGGTT-EEEEE-TT--B-HHHHHHHHHHHHHHHHHHHTT-S-----------